Protein AF-A0A945IVE0-F1 (afdb_monomer_lite)

Secondary structure (DSSP, 8-state):
-PPPPPPP--EEEEEESS-S-HHHHHHHHHHHHH---SEEEEEE--TT--S---HHHH-TT-SEEEE-----HHHHHHHHHHHHTTT--

Structure (mmCIF, N/CA/C/O backbone):
data_AF-A0A945IVE0-F1
#
_entry.id   AF-A0A945IVE0-F1
#
loop_
_atom_site.group_PDB
_atom_site.id
_atom_site.type_symbol
_atom_site.label_atom_id
_atom_site.label_alt_id
_atom_site.label_comp_id
_atom_site.label_asym_id
_atom_site.label_entity_id
_atom_site.label_seq_id
_atom_site.pdbx_PDB_ins_code
_atom_site.Cartn_x
_atom_site.Cartn_y
_atom_site.Cartn_z
_atom_site.occupancy
_atom_site.B_iso_or_equiv
_atom_site.auth_seq_id
_atom_site.auth_comp_id
_atom_site.auth_asym_id
_atom_site.auth_atom_id
_atom_site.pdbx_PDB_model_num
ATOM 1 N N . MET A 1 1 ? -25.126 5.414 29.982 1.00 48.69 1 MET A N 1
ATOM 2 C CA . MET A 1 1 ? -23.926 4.636 29.614 1.00 48.69 1 MET A CA 1
ATOM 3 C C . MET A 1 1 ? -23.110 5.532 28.703 1.00 48.69 1 MET A C 1
ATOM 5 O O . MET A 1 1 ? -23.651 5.941 27.685 1.00 48.69 1 MET A O 1
ATOM 9 N N . SER A 1 2 ? -21.907 5.943 29.103 1.00 56.03 2 SER A N 1
ATOM 10 C CA . SER A 1 2 ? -21.019 6.679 28.191 1.00 56.03 2 SER A CA 1
ATOM 11 C C . SER A 1 2 ? -20.468 5.707 27.145 1.00 56.03 2 SER A C 1
ATOM 13 O O . SER A 1 2 ? -20.196 4.561 27.513 1.00 56.03 2 SER A O 1
ATOM 15 N N . PRO A 1 3 ? -20.318 6.112 25.873 1.00 57.22 3 PRO A N 1
ATOM 16 C CA . PRO A 1 3 ? -19.615 5.292 24.895 1.00 57.22 3 PRO A CA 1
ATOM 17 C C . PRO A 1 3 ? -18.178 5.057 25.385 1.00 57.22 3 PRO A C 1
ATOM 19 O O . PRO A 1 3 ? -17.554 5.965 25.939 1.00 57.22 3 PRO A O 1
ATOM 22 N N . GLY A 1 4 ? -17.686 3.822 25.247 1.00 63.59 4 GLY A N 1
ATOM 23 C CA . GLY A 1 4 ? -16.278 3.502 25.493 1.00 63.59 4 GLY A CA 1
ATOM 24 C C . GLY A 1 4 ? -15.361 4.285 24.543 1.00 63.59 4 GLY A C 1
ATOM 25 O O . GLY A 1 4 ? -15.856 4.864 23.571 1.00 63.59 4 GLY A O 1
ATOM 26 N N . PRO A 1 5 ? -14.044 4.348 24.812 1.00 66.94 5 PRO A N 1
ATOM 27 C CA . PRO A 1 5 ? -13.111 4.937 23.858 1.00 66.94 5 PRO A CA 1
ATOM 28 C C . PRO A 1 5 ? -13.273 4.232 22.506 1.00 66.94 5 PRO A C 1
ATOM 30 O O . PRO A 1 5 ? -13.382 3.008 22.469 1.00 66.94 5 PRO A O 1
ATOM 33 N N . ALA A 1 6 ? -13.350 5.008 21.423 1.00 70.69 6 ALA A N 1
ATOM 34 C CA . ALA A 1 6 ? -13.395 4.454 20.075 1.00 70.69 6 ALA A CA 1
ATOM 35 C C . ALA A 1 6 ? -12.162 3.570 19.845 1.00 70.69 6 ALA A C 1
ATOM 37 O O . ALA A 1 6 ? -11.075 3.900 20.332 1.00 70.69 6 ALA A O 1
ATOM 38 N N . ASP A 1 7 ? -12.337 2.459 19.127 1.00 74.25 7 ASP A N 1
ATOM 39 C CA . ASP A 1 7 ? -11.218 1.589 18.775 1.00 74.25 7 ASP A CA 1
ATOM 40 C C . ASP A 1 7 ? -10.135 2.402 18.042 1.00 74.25 7 ASP A C 1
ATOM 42 O O . ASP A 1 7 ? -10.463 3.267 17.220 1.00 74.25 7 ASP A O 1
ATOM 46 N N . PRO A 1 8 ? -8.843 2.187 18.352 1.00 79.75 8 PRO A N 1
ATOM 47 C CA . PRO A 1 8 ? -7.768 2.930 17.714 1.00 79.75 8 PRO A CA 1
ATOM 48 C C . PRO A 1 8 ? -7.752 2.652 16.208 1.00 79.75 8 PRO A C 1
ATOM 50 O O . PRO A 1 8 ? -7.750 1.498 15.783 1.00 79.75 8 PRO A O 1
ATOM 53 N N . ILE A 1 9 ? -7.696 3.714 15.401 1.00 87.44 9 ILE A N 1
ATOM 54 C CA . ILE A 1 9 ? -7.542 3.595 13.949 1.00 87.44 9 ILE A CA 1
ATOM 55 C C . ILE A 1 9 ? -6.090 3.217 13.653 1.00 87.44 9 ILE A C 1
ATOM 57 O O . ILE A 1 9 ? -5.169 3.993 13.920 1.00 87.44 9 ILE A O 1
ATOM 61 N N . VAL A 1 10 ? -5.888 2.028 13.089 1.00 90.56 10 VAL A N 1
ATOM 62 C CA . VAL A 1 10 ? -4.572 1.534 12.667 1.00 90.56 10 VAL A CA 1
ATOM 63 C C . VAL A 1 10 ? -4.578 1.387 11.151 1.00 90.56 10 VAL A C 1
ATOM 65 O O . VAL A 1 10 ? -5.358 0.615 10.606 1.00 90.56 10 VAL A O 1
ATOM 68 N N . VAL A 1 11 ? -3.707 2.116 10.454 1.00 92.88 11 VAL A N 1
ATOM 69 C CA . VAL A 1 11 ? -3.567 2.024 8.992 1.00 92.88 11 VAL A CA 1
ATOM 70 C C . VAL A 1 11 ? -2.253 1.332 8.655 1.00 92.88 11 VAL A C 1
ATOM 72 O O . VAL A 1 11 ? -1.190 1.768 9.099 1.00 92.88 11 VAL A O 1
ATOM 75 N N . ALA A 1 12 ? -2.315 0.267 7.860 1.00 93.44 12 ALA A N 1
ATOM 76 C CA . ALA A 1 12 ? -1.132 -0.395 7.328 1.00 93.44 12 ALA A CA 1
ATOM 77 C C . ALA A 1 12 ? -0.703 0.261 6.012 1.00 93.44 12 ALA A C 1
ATOM 79 O O . ALA A 1 12 ? -1.512 0.439 5.105 1.00 93.44 12 ALA A O 1
ATOM 80 N N . VAL A 1 13 ? 0.587 0.579 5.896 1.00 94.25 13 VAL A N 1
ATOM 81 C CA . VAL A 1 13 ? 1.202 1.086 4.663 1.00 94.25 13 VAL A CA 1
ATOM 82 C C . VAL A 1 13 ? 2.221 0.061 4.178 1.00 94.25 13 VAL A C 1
ATOM 84 O O . VAL A 1 13 ? 3.212 -0.201 4.859 1.00 94.25 13 VAL A O 1
ATOM 87 N N . VAL A 1 14 ? 1.996 -0.500 2.994 1.00 93.00 14 VAL A N 1
ATOM 88 C CA . VAL A 1 14 ? 2.884 -1.483 2.361 1.00 93.00 14 VAL A CA 1
ATOM 89 C C . VAL A 1 14 ? 3.522 -0.853 1.133 1.00 93.00 14 VAL A C 1
ATOM 91 O O . VAL A 1 14 ? 2.826 -0.377 0.245 1.00 93.00 14 VAL A O 1
ATOM 94 N N . VAL A 1 15 ? 4.852 -0.860 1.061 1.00 90.50 15 VAL A N 1
ATOM 95 C CA . VAL A 1 15 ? 5.602 -0.308 -0.077 1.00 90.50 15 VAL A CA 1
ATOM 96 C C . VAL A 1 15 ? 6.135 -1.446 -0.941 1.00 90.50 15 VAL A C 1
ATOM 98 O O . VAL A 1 15 ? 6.866 -2.304 -0.446 1.00 90.50 15 VAL A O 1
ATOM 101 N N . THR A 1 16 ? 5.843 -1.423 -2.241 1.00 89.06 16 THR A N 1
ATOM 102 C CA . THR A 1 16 ? 6.442 -2.339 -3.224 1.00 89.06 16 THR A CA 1
ATOM 103 C C . THR A 1 16 ? 7.449 -1.612 -4.113 1.00 89.06 16 THR A C 1
ATOM 105 O O . THR A 1 16 ? 7.288 -0.439 -4.442 1.00 89.06 16 THR A O 1
ATOM 108 N N . HIS A 1 17 ? 8.516 -2.314 -4.492 1.00 84.25 17 HIS A N 1
ATOM 109 C CA . HIS A 1 17 ? 9.543 -1.842 -5.428 1.00 84.25 17 HIS A CA 1
ATOM 110 C C . HIS A 1 17 ? 9.548 -2.638 -6.747 1.00 84.25 17 HIS A C 1
ATOM 112 O O . HIS A 1 17 ? 10.313 -2.309 -7.655 1.00 84.25 17 HIS A O 1
ATOM 118 N N . VAL A 1 18 ? 8.710 -3.680 -6.842 1.00 79.94 18 VAL A N 1
ATOM 119 C CA . VAL A 1 18 ? 8.532 -4.547 -8.017 1.00 79.94 18 VAL A CA 1
ATOM 120 C C . VAL A 1 18 ? 7.039 -4.848 -8.178 1.00 79.94 18 VAL A C 1
ATOM 122 O O . VAL A 1 18 ? 6.578 -5.933 -7.860 1.00 79.94 18 VAL A O 1
ATOM 125 N N . GLY A 1 19 ? 6.292 -3.850 -8.641 1.00 73.50 19 GLY A N 1
ATOM 126 C CA . GLY A 1 19 ? 4.876 -3.838 -9.009 1.00 73.50 19 GLY A CA 1
ATOM 127 C C . GLY A 1 19 ? 3.956 -4.725 -8.171 1.00 73.50 19 GLY A C 1
ATOM 128 O O . GLY A 1 19 ? 4.182 -4.948 -6.983 1.00 73.50 19 GLY A O 1
ATOM 129 N N . HIS A 1 20 ? 2.898 -5.218 -8.821 1.00 75.12 20 HIS A N 1
ATOM 130 C CA . HIS A 1 20 ? 2.095 -6.332 -8.323 1.00 75.12 20 HIS A CA 1
ATOM 131 C C . HIS A 1 20 ? 2.751 -7.665 -8.713 1.00 75.12 20 HIS A C 1
ATOM 133 O O . HIS A 1 20 ? 3.194 -7.834 -9.852 1.00 75.12 20 HIS A O 1
ATOM 139 N N . GLY A 1 21 ? 2.794 -8.605 -7.770 1.00 82.81 21 GLY A N 1
ATOM 140 C CA . GLY A 1 21 ? 3.365 -9.941 -7.917 1.00 82.81 21 GLY A CA 1
ATOM 141 C C . GLY A 1 21 ? 3.084 -10.791 -6.675 1.00 82.81 21 GLY A C 1
ATOM 142 O O . GLY A 1 21 ? 2.566 -10.276 -5.689 1.00 82.81 21 GLY A O 1
ATOM 143 N N . GLU A 1 22 ? 3.459 -12.071 -6.714 1.00 87.81 22 GLU A N 1
ATOM 144 C CA . GLU A 1 22 ? 3.111 -13.081 -5.695 1.00 87.81 22 GLU A CA 1
ATOM 145 C C . GLU A 1 22 ? 3.459 -12.650 -4.260 1.00 87.81 22 GLU A C 1
ATOM 147 O O . GLU A 1 22 ? 2.605 -12.678 -3.384 1.00 87.81 22 GLU A O 1
ATOM 152 N N . MET A 1 23 ? 4.662 -12.112 -4.038 1.00 89.69 23 MET A N 1
ATOM 153 C CA . MET A 1 23 ? 5.084 -11.627 -2.715 1.00 89.69 23 MET A CA 1
ATOM 154 C C . MET A 1 23 ? 4.208 -10.482 -2.182 1.00 89.69 23 MET A C 1
ATOM 156 O O . MET A 1 23 ? 3.980 -10.381 -0.978 1.00 89.69 23 MET A O 1
ATOM 160 N N . LEU A 1 24 ? 3.732 -9.592 -3.062 1.00 89.06 24 LEU A N 1
ATOM 161 C CA . LEU A 1 24 ? 2.828 -8.520 -2.647 1.00 89.06 24 LEU A CA 1
ATOM 162 C C . LEU A 1 24 ? 1.457 -9.099 -2.291 1.00 89.06 24 LEU A C 1
ATOM 164 O O . LEU A 1 24 ? 0.894 -8.709 -1.274 1.00 89.06 24 LEU A O 1
ATOM 168 N N . SER A 1 25 ? 0.954 -10.048 -3.082 1.00 88.75 25 SER A N 1
ATOM 169 C CA . SER A 1 25 ? -0.302 -10.747 -2.798 1.00 88.75 25 SER A CA 1
ATOM 170 C C . SER A 1 25 ? -0.247 -11.488 -1.455 1.00 88.75 25 SER A C 1
ATOM 172 O O . SER A 1 25 ? -1.149 -11.327 -0.636 1.00 88.75 25 SER A O 1
ATOM 174 N N . ASP A 1 26 ? 0.840 -12.212 -1.176 1.00 91.69 26 ASP A N 1
ATOM 175 C CA . ASP A 1 26 ? 1.047 -12.914 0.097 1.00 91.69 26 ASP A CA 1
ATOM 176 C C . ASP A 1 26 ? 1.149 -11.944 1.281 1.00 91.69 26 ASP A C 1
ATOM 178 O O . ASP A 1 26 ? 0.607 -12.195 2.360 1.00 91.69 26 ASP A O 1
ATOM 182 N N . CYS A 1 27 ? 1.821 -10.805 1.087 1.00 92.31 27 CYS A N 1
ATOM 183 C CA . CYS A 1 27 ? 1.916 -9.757 2.099 1.00 92.31 27 CYS A CA 1
ATOM 184 C C . CYS A 1 27 ? 0.540 -9.164 2.426 1.00 92.31 27 CYS A C 1
ATOM 186 O O . CYS A 1 27 ? 0.206 -9.033 3.604 1.00 92.31 27 CYS A O 1
ATOM 188 N N . ILE A 1 28 ? -0.262 -8.850 1.404 1.00 91.62 28 ILE A N 1
ATOM 189 C CA . ILE A 1 28 ? -1.630 -8.344 1.563 1.00 91.62 28 ILE A CA 1
ATOM 190 C C . ILE A 1 28 ? -2.472 -9.360 2.337 1.00 91.62 28 ILE A C 1
ATOM 192 O O . ILE A 1 28 ? -3.065 -9.007 3.355 1.00 91.62 28 ILE A O 1
ATOM 196 N N . ALA A 1 29 ? -2.462 -10.626 1.914 1.00 92.25 29 ALA A N 1
ATOM 197 C CA . ALA A 1 29 ? -3.217 -11.687 2.573 1.00 92.25 29 ALA A CA 1
ATOM 198 C C . ALA A 1 29 ? -2.819 -11.853 4.049 1.00 92.25 29 ALA A C 1
ATOM 200 O O . ALA A 1 29 ? -3.686 -11.926 4.914 1.00 92.25 29 ALA A O 1
ATOM 201 N N . SER A 1 30 ? -1.517 -11.843 4.349 1.00 94.62 30 SER A N 1
ATOM 202 C CA . SER A 1 30 ? -0.992 -11.966 5.715 1.00 94.62 30 SER A CA 1
ATOM 203 C C . SER A 1 30 ? -1.410 -10.803 6.623 1.00 94.62 3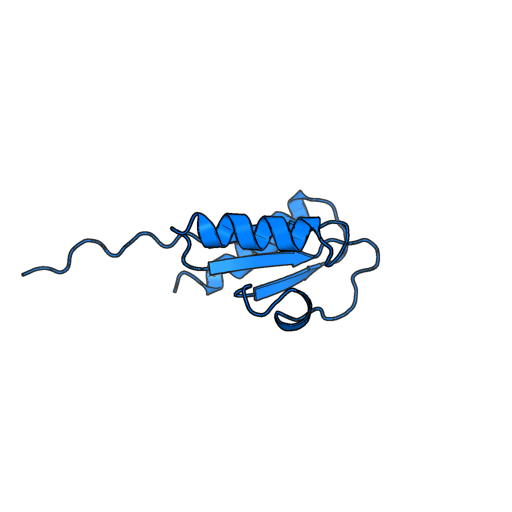0 SER A C 1
ATOM 205 O O . SER A 1 30 ? -1.835 -11.017 7.758 1.00 94.62 30 SER A O 1
ATOM 207 N N . VAL A 1 31 ? -1.341 -9.565 6.121 1.00 93.38 31 VAL A N 1
ATOM 208 C CA . VAL A 1 31 ? -1.755 -8.372 6.878 1.00 93.38 31 VAL A CA 1
ATOM 209 C C . VAL A 1 31 ? -3.258 -8.395 7.169 1.00 93.38 31 VAL A C 1
ATOM 211 O O . VAL A 1 31 ? -3.673 -8.045 8.272 1.00 93.38 31 VAL A O 1
ATOM 214 N N . LEU A 1 32 ? -4.070 -8.822 6.201 1.00 91.00 32 LEU A N 1
ATOM 215 C CA . LEU A 1 32 ? -5.522 -8.906 6.362 1.00 91.00 32 LE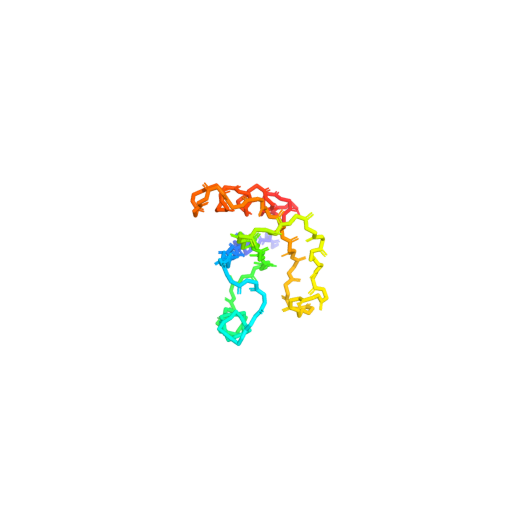U A CA 1
ATOM 216 C C . LEU A 1 32 ? -5.940 -10.042 7.303 1.00 91.00 32 LEU A C 1
ATOM 218 O O . LEU A 1 32 ? -6.824 -9.830 8.131 1.00 91.00 32 LEU A O 1
ATOM 222 N N . ASP A 1 33 ? -5.291 -11.207 7.221 1.00 93.75 33 ASP A N 1
ATOM 223 C CA . ASP A 1 33 ? -5.545 -12.355 8.105 1.00 93.75 33 ASP A CA 1
ATOM 224 C C . ASP A 1 33 ? -5.182 -12.048 9.567 1.00 93.75 33 ASP A C 1
ATOM 226 O O . ASP A 1 33 ? -5.917 -12.404 10.487 1.00 93.75 33 ASP A O 1
ATOM 230 N N . ALA A 1 34 ? -4.094 -11.300 9.791 1.00 92.75 34 ALA A N 1
ATOM 231 C CA . ALA A 1 34 ? -3.726 -10.824 11.124 1.00 92.75 34 ALA A CA 1
ATOM 232 C C . ALA A 1 34 ? -4.780 -9.875 11.732 1.00 92.75 34 ALA A C 1
ATOM 234 O O . ALA A 1 34 ? -4.933 -9.820 12.956 1.00 92.75 34 ALA A O 1
ATOM 235 N N . GLY A 1 35 ? -5.511 -9.141 10.887 1.00 90.19 35 GLY A N 1
ATOM 236 C CA . GLY A 1 35 ? -6.541 -8.193 11.294 1.00 90.19 35 GLY A CA 1
ATOM 237 C C . GLY A 1 35 ? -6.002 -7.006 12.102 1.00 90.19 35 GLY A C 1
ATOM 238 O O . GLY A 1 35 ? -4.812 -6.694 12.105 1.00 90.19 35 GLY A O 1
ATOM 239 N N . GLY A 1 36 ? -6.906 -6.296 12.785 1.00 90.31 36 GLY A N 1
ATOM 240 C CA . GLY A 1 36 ? -6.541 -5.173 13.661 1.00 90.31 36 GLY A CA 1
ATOM 241 C C . GLY A 1 36 ? -6.134 -3.886 12.936 1.00 90.31 36 GLY A C 1
ATOM 242 O O . GLY A 1 36 ? -5.666 -2.953 13.584 1.00 90.31 36 GLY A O 1
ATOM 243 N N . ILE A 1 37 ? -6.331 -3.824 11.617 1.00 91.25 37 ILE A N 1
ATOM 244 C CA . ILE A 1 37 ? -6.158 -2.617 10.808 1.00 91.25 37 ILE A CA 1
ATOM 245 C C . ILE A 1 37 ? -7.513 -2.122 10.298 1.00 91.25 37 ILE A C 1
ATOM 247 O O . ILE A 1 37 ? -8.401 -2.907 9.977 1.00 91.25 37 ILE A O 1
ATOM 251 N N . SER A 1 38 ? -7.670 -0.807 10.224 1.00 90.88 38 SER A N 1
ATOM 252 C CA . SER A 1 38 ? -8.847 -0.126 9.681 1.00 90.88 38 SER A CA 1
ATOM 253 C C . SER A 1 38 ? -8.728 0.122 8.176 1.00 90.88 38 SER A C 1
ATOM 255 O O . SER A 1 38 ? -9.743 0.260 7.501 1.00 90.88 38 SER A O 1
ATOM 257 N N . ALA A 1 39 ? -7.500 0.202 7.655 1.00 91.38 39 ALA A N 1
ATOM 258 C CA . ALA A 1 39 ? -7.226 0.420 6.239 1.00 91.38 39 ALA A CA 1
ATOM 259 C C . ALA A 1 39 ? -5.859 -0.148 5.835 1.00 91.38 39 ALA A C 1
ATOM 261 O O . ALA A 1 39 ? -4.923 -0.183 6.641 1.00 91.38 39 ALA A O 1
ATOM 262 N N . LEU A 1 40 ? -5.751 -0.544 4.566 1.00 93.69 40 LEU A N 1
ATOM 263 C CA . LEU A 1 40 ? -4.527 -1.015 3.925 1.00 93.69 40 LEU A CA 1
ATOM 264 C C . LEU A 1 40 ? -4.214 -0.140 2.710 1.00 93.69 40 LEU A C 1
ATOM 266 O O . LEU A 1 40 ? -4.982 -0.100 1.750 1.00 93.69 40 LEU A O 1
ATOM 270 N N . ILE A 1 41 ? -3.070 0.534 2.740 1.00 94.25 41 ILE A N 1
ATOM 271 C CA . ILE A 1 41 ? -2.587 1.389 1.655 1.00 94.25 41 ILE A CA 1
ATOM 272 C C . ILE A 1 41 ? -1.374 0.733 1.018 1.00 94.25 41 ILE A C 1
ATOM 274 O O . ILE A 1 41 ? -0.377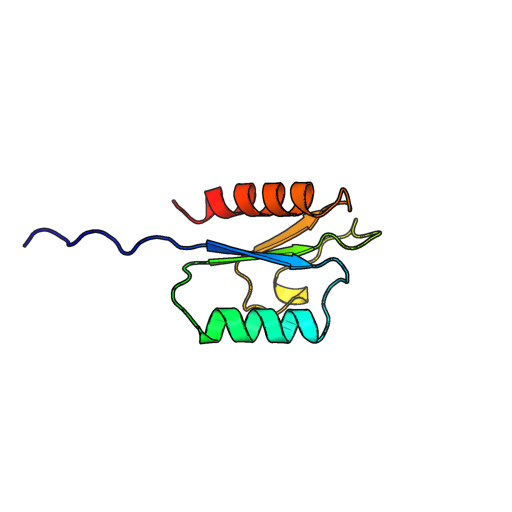 0.460 1.690 1.00 94.25 41 ILE A O 1
ATOM 278 N N . ILE A 1 42 ? -1.438 0.525 -0.293 1.00 93.75 42 ILE A N 1
ATOM 279 C CA . ILE A 1 42 ? -0.313 0.015 -1.069 1.00 93.75 42 ILE A CA 1
ATOM 280 C C . ILE A 1 42 ? 0.360 1.175 -1.791 1.00 93.75 42 ILE A C 1
ATOM 282 O O . ILE A 1 42 ? -0.272 1.880 -2.571 1.00 93.75 42 ILE A O 1
ATOM 286 N N . VAL A 1 43 ? 1.656 1.356 -1.570 1.00 93.50 43 VAL A N 1
ATOM 287 C CA . VAL A 1 43 ? 2.472 2.330 -2.291 1.00 93.50 43 VAL A CA 1
ATOM 288 C C . VAL A 1 43 ? 3.334 1.598 -3.309 1.00 93.50 43 VAL A C 1
ATOM 290 O O . VAL A 1 43 ? 4.281 0.894 -2.951 1.00 93.50 43 VAL A O 1
ATOM 293 N N . ASP A 1 44 ? 3.029 1.778 -4.589 1.00 91.94 44 ASP A N 1
ATOM 294 C CA . ASP A 1 44 ? 3.865 1.279 -5.670 1.00 91.94 44 ASP A CA 1
ATOM 295 C C . ASP A 1 44 ? 4.976 2.277 -6.002 1.00 91.94 44 ASP A C 1
ATOM 297 O O . ASP A 1 44 ? 4.745 3.317 -6.616 1.00 91.94 44 ASP A O 1
ATOM 301 N N . ASN A 1 45 ? 6.195 1.916 -5.610 1.00 92.19 45 ASN A N 1
ATOM 302 C CA . ASN A 1 45 ? 7.429 2.662 -5.823 1.00 92.19 45 ASN A CA 1
ATOM 303 C C . ASN A 1 45 ? 8.332 1.972 -6.868 1.00 92.19 45 ASN A C 1
ATOM 305 O O . ASN A 1 45 ? 9.563 2.018 -6.792 1.00 92.19 45 ASN A O 1
ATOM 309 N N . SER A 1 46 ? 7.744 1.265 -7.832 1.00 89.19 46 SER A N 1
ATOM 310 C CA . SER A 1 46 ? 8.507 0.538 -8.852 1.00 89.19 46 SER A CA 1
ATOM 311 C C . SER A 1 46 ? 9.210 1.466 -9.846 1.00 89.19 46 SER A C 1
ATOM 313 O O . SER A 1 46 ? 8.661 2.504 -10.223 1.00 89.19 46 SER A O 1
ATOM 315 N N . PRO A 1 47 ? 10.412 1.110 -10.337 1.00 83.81 47 PRO A N 1
ATOM 316 C CA . PRO A 1 47 ? 11.060 1.853 -11.415 1.00 83.81 47 PRO A CA 1
ATOM 317 C C . PRO A 1 47 ? 10.151 1.970 -12.645 1.00 83.81 47 PRO A C 1
ATOM 319 O O . PRO A 1 47 ? 9.593 0.976 -13.105 1.00 83.81 47 PRO A O 1
ATOM 322 N N . GLY A 1 48 ? 10.001 3.182 -13.183 1.00 74.56 48 GLY A N 1
ATOM 323 C CA . GLY A 1 48 ? 9.126 3.434 -14.333 1.00 74.56 48 GLY A CA 1
ATOM 324 C C . GLY A 1 48 ? 7.626 3.402 -14.016 1.00 74.56 48 GLY A C 1
ATOM 325 O O . GLY A 1 48 ? 6.825 3.448 -14.948 1.00 74.56 48 GLY A O 1
ATOM 326 N N . SER A 1 49 ? 7.227 3.351 -12.738 1.00 67.44 49 SER A N 1
ATOM 327 C CA . SER A 1 49 ? 5.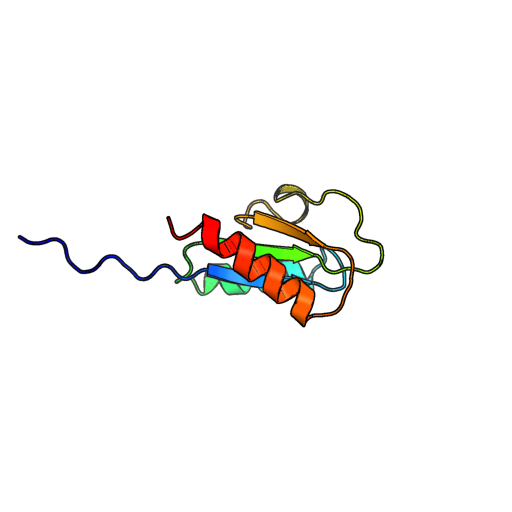824 3.512 -12.349 1.00 67.44 49 SER A CA 1
ATOM 328 C C . SER A 1 49 ? 5.411 4.978 -12.507 1.00 67.44 49 SER A C 1
ATOM 330 O O . SER A 1 49 ? 5.622 5.818 -11.638 1.00 67.44 49 SER A O 1
ATOM 332 N N . VAL A 1 50 ? 4.902 5.305 -13.694 1.00 57.44 50 VAL A N 1
ATOM 333 C CA . VAL A 1 50 ? 4.335 6.618 -14.061 1.00 57.44 50 VAL A CA 1
ATOM 334 C C . VAL A 1 50 ? 2.868 6.503 -14.491 1.00 57.44 50 VAL A C 1
ATOM 336 O O . VAL A 1 50 ? 2.267 7.483 -14.922 1.00 57.44 50 VAL A O 1
ATOM 339 N N . ALA A 1 51 ? 2.277 5.310 -14.366 1.00 59.84 51 ALA A N 1
ATOM 340 C CA . ALA A 1 51 ? 0.932 4.998 -14.827 1.00 59.84 51 ALA A CA 1
ATOM 341 C C . ALA A 1 51 ? 0.062 4.434 -13.696 1.00 59.84 51 ALA A C 1
ATOM 343 O O . ALA A 1 51 ? 0.526 3.709 -12.820 1.00 59.84 51 ALA A O 1
ATOM 344 N N . ILE A 1 52 ? -1.210 4.818 -13.755 1.00 63.41 52 ILE A N 1
ATOM 345 C CA . ILE A 1 52 ? -2.275 4.617 -12.774 1.00 63.41 52 ILE A CA 1
ATOM 346 C C . ILE A 1 52 ? -2.447 3.117 -12.496 1.00 63.41 52 ILE A C 1
ATOM 348 O O . ILE A 1 52 ? -3.041 2.415 -13.309 1.00 63.41 52 ILE A O 1
ATOM 352 N N . ARG A 1 53 ? -1.941 2.624 -11.360 1.00 72.75 53 ARG A N 1
ATOM 353 C CA . ARG A 1 53 ? -2.478 1.404 -10.749 1.00 72.75 53 ARG A CA 1
ATOM 354 C C . ARG A 1 53 ? -3.613 1.798 -9.831 1.00 72.75 53 ARG A C 1
ATOM 356 O O . ARG A 1 53 ? -3.502 2.733 -9.044 1.00 72.75 53 ARG A O 1
ATOM 363 N N . THR A 1 54 ? -4.699 1.069 -9.964 1.00 75.62 54 THR A N 1
ATOM 364 C CA . THR A 1 54 ? -5.888 1.165 -9.139 1.00 75.62 54 THR A CA 1
ATOM 365 C C . THR A 1 54 ? -5.888 0.042 -8.114 1.00 75.62 54 THR A C 1
ATOM 367 O O . THR A 1 54 ? -5.146 -0.930 -8.233 1.00 75.62 54 THR A O 1
ATOM 370 N N . VAL A 1 55 ? -6.775 0.141 -7.129 1.00 76.19 55 VAL A N 1
ATOM 371 C CA . VAL A 1 55 ? -7.068 -0.956 -6.198 1.00 76.19 55 VAL A CA 1
ATOM 372 C C . VAL A 1 55 ? -7.386 -2.262 -6.946 1.00 76.19 55 VAL A C 1
ATOM 374 O O . VAL A 1 55 ? -6.875 -3.316 -6.583 1.00 76.19 55 VAL A O 1
ATOM 377 N N . ALA A 1 56 ? -8.119 -2.198 -8.062 1.00 74.56 56 ALA A N 1
ATOM 378 C CA . ALA A 1 56 ? -8.451 -3.383 -8.854 1.00 74.56 56 ALA A CA 1
ATOM 379 C C . ALA A 1 56 ? -7.216 -4.092 -9.446 1.00 74.56 56 ALA A C 1
ATOM 381 O O . ALA A 1 56 ? -7.243 -5.308 -9.624 1.00 74.56 56 ALA A O 1
ATOM 382 N N . ASP A 1 57 ? -6.126 -3.362 -9.706 1.00 74.31 57 ASP A N 1
ATOM 383 C CA . ASP A 1 57 ? -4.884 -3.918 -10.262 1.00 74.31 57 ASP A CA 1
ATOM 384 C C . ASP A 1 57 ? -4.029 -4.654 -9.219 1.00 74.31 57 ASP A C 1
ATOM 386 O O . ASP A 1 57 ? -3.122 -5.404 -9.582 1.00 74.31 57 ASP A O 1
ATOM 390 N N . VAL A 1 58 ? -4.289 -4.417 -7.929 1.00 69.00 58 VAL A N 1
ATOM 391 C CA . VAL A 1 58 ? -3.533 -4.987 -6.799 1.00 69.00 58 VAL A CA 1
ATOM 392 C C . VAL A 1 58 ? -4.364 -6.023 -6.023 1.00 69.00 58 VAL A C 1
ATOM 394 O O . VAL A 1 58 ? -3.847 -6.702 -5.142 1.00 69.00 58 VAL A O 1
ATOM 397 N N . GLY A 1 59 ? -5.640 -6.175 -6.388 1.00 67.12 59 GLY A N 1
ATOM 398 C CA . GLY A 1 59 ? -6.646 -6.910 -5.630 1.00 67.12 59 GLY A CA 1
ATOM 399 C C . GLY A 1 59 ? -7.518 -5.937 -4.838 1.00 67.12 59 GLY A C 1
ATOM 400 O O . GLY A 1 59 ? -7.009 -5.037 -4.170 1.00 67.12 59 GLY A O 1
ATOM 401 N N . ASN A 1 60 ? -8.843 -6.118 -4.901 1.00 74.25 60 ASN A N 1
ATOM 402 C CA . ASN A 1 60 ? -9.845 -5.248 -4.254 1.00 74.25 60 ASN A CA 1
ATOM 403 C C . ASN A 1 60 ? -9.773 -5.224 -2.712 1.00 74.25 60 ASN A C 1
ATOM 405 O O . ASN A 1 60 ? -10.660 -4.680 -2.059 1.00 74.25 60 ASN A O 1
ATOM 409 N N . ASP A 1 61 ? -8.733 -5.823 -2.144 1.00 81.19 61 ASP A N 1
ATOM 410 C CA . ASP A 1 61 ? -8.473 -5.934 -0.720 1.00 81.19 61 ASP A CA 1
ATOM 411 C C . ASP A 1 61 ? -7.667 -4.741 -0.171 1.00 81.19 61 ASP A C 1
ATOM 413 O O . ASP A 1 61 ? -7.628 -4.514 1.039 1.00 81.19 61 ASP A O 1
ATOM 417 N N . ALA A 1 62 ? -7.040 -3.944 -1.045 1.00 82.25 62 ALA A N 1
ATOM 418 C CA . ALA A 1 62 ? -6.442 -2.668 -0.663 1.00 82.25 62 ALA A CA 1
ATOM 419 C C . ALA A 1 62 ? -7.513 -1.573 -0.534 1.00 82.25 62 ALA A C 1
ATOM 421 O O . ALA A 1 62 ? -8.391 -1.434 -1.382 1.00 82.25 62 ALA A O 1
ATOM 422 N N . THR A 1 63 ? -7.404 -0.732 0.494 1.00 87.44 63 THR A N 1
ATOM 423 C CA . THR A 1 63 ? -8.237 0.471 0.638 1.00 87.44 63 THR A CA 1
ATOM 424 C C . THR A 1 63 ? -7.843 1.532 -0.386 1.00 87.44 63 THR A C 1
ATOM 426 O O . THR A 1 63 ? -8.701 2.182 -0.978 1.00 87.44 63 THR A O 1
ATOM 429 N N . GLU A 1 64 ? -6.539 1.696 -0.610 1.00 90.56 64 GLU A N 1
ATOM 430 C CA . GLU A 1 64 ? -5.993 2.670 -1.549 1.00 90.56 64 GLU A CA 1
ATOM 431 C C . GLU A 1 64 ? -4.693 2.152 -2.171 1.00 90.56 64 GLU A C 1
ATOM 433 O O . GLU A 1 64 ? -3.923 1.421 -1.541 1.00 90.56 64 GLU A O 1
ATOM 438 N N . VAL A 1 65 ? -4.440 2.562 -3.414 1.00 90.94 65 VAL A N 1
ATOM 439 C CA . VAL A 1 65 ? -3.174 2.332 -4.110 1.00 90.94 65 VAL A CA 1
ATOM 440 C C . VAL A 1 65 ? -2.600 3.678 -4.530 1.00 90.94 65 VAL A C 1
ATOM 442 O O . VAL A 1 65 ? -3.228 4.425 -5.278 1.00 90.94 65 VAL A O 1
ATOM 445 N N . VAL A 1 66 ? -1.389 3.968 -4.066 1.00 91.62 66 VAL A N 1
ATOM 446 C CA . VAL A 1 66 ? -0.641 5.185 -4.377 1.00 91.62 66 VAL A CA 1
ATOM 447 C C . VAL A 1 66 ? 0.531 4.808 -5.271 1.00 91.62 66 VAL A C 1
ATOM 449 O O . VAL A 1 66 ? 1.436 4.090 -4.853 1.00 91.62 66 VAL A O 1
ATOM 452 N N . VAL A 1 67 ? 0.542 5.299 -6.507 1.00 90.94 67 VAL A N 1
ATOM 453 C CA . VAL A 1 67 ? 1.685 5.118 -7.410 1.00 90.94 67 VAL A CA 1
ATOM 454 C C . VAL A 1 67 ? 2.592 6.335 -7.329 1.00 90.94 67 VAL A C 1
ATOM 456 O O . VAL A 1 67 ? 2.135 7.464 -7.511 1.00 90.94 67 VAL A O 1
ATOM 459 N N . VAL A 1 68 ? 3.879 6.111 -7.073 1.00 90.69 68 VAL A N 1
ATOM 460 C CA . VAL A 1 68 ? 4.879 7.176 -6.969 1.00 90.69 68 VAL A CA 1
ATOM 461 C C . VAL A 1 68 ? 6.075 6.909 -7.873 1.00 90.69 68 VAL A C 1
ATOM 463 O O . VAL A 1 68 ? 6.472 5.769 -8.110 1.00 90.69 68 VAL A O 1
ATOM 466 N N . GLU A 1 69 ? 6.700 7.989 -8.342 1.00 89.81 69 GLU A N 1
ATOM 467 C CA . GLU A 1 69 ? 8.022 7.900 -8.955 1.00 89.81 69 GLU A CA 1
ATOM 468 C C . GLU A 1 69 ? 9.026 7.349 -7.933 1.00 89.81 69 GLU A C 1
ATOM 470 O O . GLU A 1 69 ? 9.059 7.797 -6.783 1.00 89.81 69 GLU A O 1
ATOM 475 N N . ASN A 1 70 ? 9.887 6.421 -8.364 1.00 89.81 70 ASN A N 1
ATOM 476 C CA . ASN A 1 70 ? 10.871 5.818 -7.475 1.00 89.81 70 ASN A CA 1
ATOM 477 C C . ASN A 1 70 ? 11.944 6.822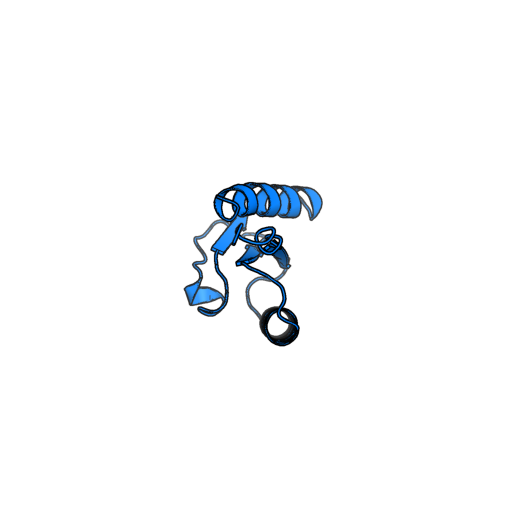 -7.025 1.00 89.81 70 ASN A C 1
ATOM 479 O O . ASN A 1 70 ? 12.940 7.050 -7.711 1.00 89.81 70 ASN A O 1
ATOM 483 N N . ARG A 1 71 ? 11.747 7.377 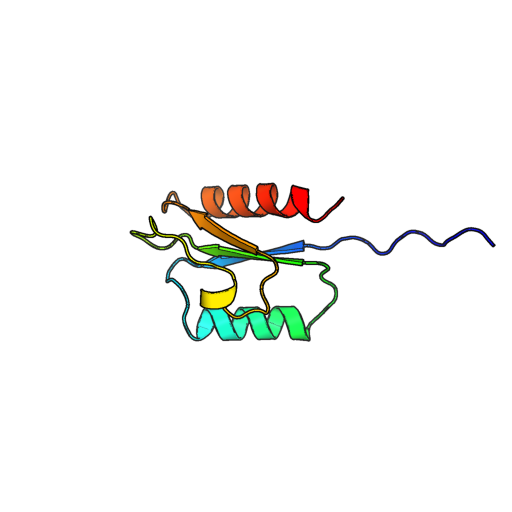-5.826 1.00 91.31 71 ARG A N 1
ATOM 484 C CA . ARG A 1 71 ? 12.683 8.281 -5.131 1.00 91.31 71 ARG A CA 1
ATOM 485 C C . ARG A 1 71 ? 13.244 7.654 -3.850 1.00 91.31 71 ARG A C 1
ATOM 487 O O . ARG A 1 71 ? 13.683 8.356 -2.941 1.00 91.31 71 ARG A O 1
ATOM 494 N N . GLY A 1 72 ? 13.224 6.323 -3.785 1.00 91.06 72 GLY A N 1
ATOM 495 C CA . GLY A 1 72 ? 13.634 5.536 -2.626 1.00 91.06 72 GLY A CA 1
ATOM 496 C C . GLY A 1 72 ? 12.529 5.322 -1.586 1.00 91.06 72 GLY A C 1
ATOM 497 O O . GLY A 1 72 ? 11.484 5.971 -1.589 1.00 91.06 72 GLY A O 1
ATOM 498 N N . PHE A 1 73 ? 12.789 4.396 -0.659 1.00 91.31 73 PHE A N 1
ATOM 499 C CA . PHE A 1 73 ? 11.807 3.904 0.314 1.00 91.31 73 PHE A CA 1
ATOM 500 C C . PHE A 1 73 ? 11.205 5.006 1.199 1.00 91.31 73 PHE A C 1
ATOM 502 O O . PHE A 1 73 ? 9.995 5.041 1.395 1.00 91.31 73 PHE A O 1
ATOM 509 N N . GLY A 1 74 ? 12.021 5.941 1.696 1.00 94.44 74 GLY A N 1
ATOM 510 C CA . GLY A 1 74 ? 11.535 7.010 2.576 1.00 94.44 74 GLY A CA 1
ATOM 511 C C . GLY A 1 74 ? 10.515 7.932 1.901 1.00 94.44 74 GLY A C 1
ATOM 512 O O . GLY A 1 74 ? 9.531 8.323 2.523 1.00 94.44 74 GLY A O 1
ATOM 513 N N . ALA A 1 75 ? 10.706 8.236 0.613 1.00 93.69 75 ALA A N 1
ATOM 514 C CA . ALA A 1 75 ? 9.750 9.034 -0.149 1.00 93.69 75 ALA A CA 1
ATOM 515 C C . ALA A 1 75 ? 8.414 8.293 -0.325 1.00 93.69 75 ALA A C 1
ATOM 517 O O . ALA A 1 75 ? 7.355 8.892 -0.145 1.00 93.69 75 ALA A O 1
ATOM 518 N N . ALA A 1 76 ? 8.468 6.987 -0.601 1.00 93.62 76 ALA A N 1
ATOM 519 C CA . ALA A 1 76 ? 7.286 6.141 -0.730 1.00 93.62 76 ALA A CA 1
ATOM 520 C C . ALA A 1 76 ? 6.508 6.013 0.590 1.00 93.62 76 ALA A C 1
ATOM 522 O O . ALA A 1 76 ? 5.291 6.182 0.611 1.00 93.62 76 ALA A O 1
ATOM 523 N N . VAL A 1 77 ? 7.203 5.798 1.711 1.00 95.12 77 VAL A N 1
ATOM 524 C CA . VAL A 1 77 ? 6.575 5.761 3.042 1.00 95.12 77 VAL A CA 1
ATOM 525 C C . VAL A 1 77 ? 5.888 7.085 3.364 1.00 95.12 77 VAL A C 1
ATOM 527 O O . VAL A 1 77 ? 4.747 7.079 3.815 1.00 95.12 77 VAL A O 1
ATOM 530 N N . ASN A 1 78 ? 6.536 8.221 3.090 1.00 96.12 78 ASN A N 1
ATOM 531 C CA . ASN A 1 78 ? 5.931 9.532 3.325 1.00 96.12 78 ASN A CA 1
ATOM 532 C C . ASN A 1 78 ? 4.643 9.727 2.514 1.00 96.12 78 ASN A C 1
ATOM 534 O O . ASN A 1 78 ? 3.676 10.268 3.047 1.00 96.12 78 ASN A O 1
ATOM 538 N N . ALA A 1 79 ? 4.606 9.262 1.262 1.00 93.94 79 ALA A N 1
ATOM 539 C CA . ALA A 1 79 ? 3.394 9.301 0.446 1.00 93.94 79 ALA A CA 1
ATOM 540 C C . ALA A 1 79 ? 2.274 8.435 1.050 1.00 93.94 79 ALA A C 1
ATOM 542 O O . ALA A 1 79 ? 1.138 8.889 1.160 1.00 93.94 79 ALA A O 1
ATOM 543 N N . GLY A 1 80 ? 2.601 7.228 1.520 1.00 94.62 80 GLY A N 1
ATOM 544 C CA . GLY A 1 80 ? 1.636 6.357 2.194 1.00 94.62 80 GLY A CA 1
ATOM 545 C C . GLY A 1 80 ? 1.110 6.930 3.515 1.00 94.62 80 GLY A C 1
ATOM 546 O O . GLY A 1 80 ? -0.086 6.862 3.775 1.00 94.62 80 GLY A O 1
ATOM 547 N N . ILE A 1 81 ? 1.968 7.559 4.327 1.00 94.31 81 ILE A N 1
ATOM 548 C CA . ILE A 1 81 ? 1.558 8.249 5.565 1.00 94.31 81 ILE A CA 1
ATOM 549 C C . ILE A 1 81 ? 0.615 9.417 5.255 1.00 94.31 81 ILE A C 1
ATOM 551 O O . ILE A 1 81 ? -0.366 9.622 5.968 1.00 94.31 81 ILE A O 1
ATOM 555 N N . GLN A 1 82 ? 0.892 10.184 4.198 1.00 94.00 82 GLN A N 1
ATOM 556 C CA . GLN A 1 82 ? 0.010 11.271 3.774 1.00 94.00 82 GLN A CA 1
ATOM 557 C C . GLN A 1 82 ? -1.363 10.744 3.343 1.00 94.00 82 GLN A C 1
ATOM 559 O O . GLN A 1 82 ? -2.373 11.300 3.766 1.00 94.00 82 GLN A O 1
ATOM 564 N N . ALA A 1 83 ? -1.404 9.652 2.574 1.00 91.44 83 ALA A N 1
ATOM 565 C CA . ALA A 1 83 ? -2.653 9.003 2.181 1.00 91.44 83 ALA A CA 1
ATOM 566 C C . ALA A 1 83 ? -3.434 8.468 3.397 1.00 91.44 83 ALA A C 1
ATOM 568 O O . ALA A 1 83 ? -4.635 8.702 3.513 1.00 91.44 83 ALA A O 1
ATOM 569 N N . ALA A 1 84 ? -2.744 7.867 4.374 1.00 90.75 84 ALA A N 1
ATOM 570 C CA . ALA A 1 84 ? -3.352 7.372 5.613 1.00 90.75 84 ALA A CA 1
ATOM 571 C C . ALA A 1 84 ? -4.056 8.468 6.428 1.00 90.75 84 ALA A C 1
ATOM 573 O O . ALA A 1 84 ? -5.042 8.189 7.111 1.00 90.75 84 ALA A O 1
ATOM 574 N N . GLY A 1 85 ? -3.594 9.719 6.328 1.00 84.50 85 GLY A N 1
ATOM 575 C CA . GLY A 1 85 ? -4.250 10.870 6.949 1.00 84.50 85 GLY A CA 1
ATOM 576 C C . GLY A 1 85 ? -5.698 11.083 6.486 1.00 84.50 85 GLY A C 1
ATOM 577 O O . GLY A 1 85 ? -6.482 11.666 7.230 1.00 84.50 85 GLY A O 1
ATOM 578 N N . HIS A 1 86 ? -6.079 10.576 5.308 1.00 76.25 86 HIS A N 1
ATOM 579 C CA . HIS A 1 86 ? -7.455 10.624 4.803 1.00 76.25 86 HIS A CA 1
ATOM 580 C C . HIS A 1 86 ? -8.347 9.491 5.332 1.00 76.25 86 HIS A C 1
ATOM 582 O O . HIS A 1 86 ? -9.565 9.588 5.228 1.00 76.25 86 HIS A O 1
ATOM 588 N N . CYS A 1 87 ? -7.771 8.421 5.888 1.00 66.88 87 CYS A N 1
ATOM 589 C CA . CYS A 1 87 ? -8.523 7.283 6.430 1.00 66.88 87 CYS A CA 1
ATOM 590 C C . CYS A 1 87 ? -8.878 7.447 7.917 1.00 66.88 87 CYS A C 1
ATOM 592 O O . CYS A 1 87 ? -9.702 6.698 8.431 1.00 66.88 87 CYS A O 1
ATOM 594 N N . ALA A 1 88 ? -8.236 8.385 8.618 1.00 57.72 88 ALA A N 1
ATOM 595 C CA . ALA A 1 88 ? -8.371 8.585 10.063 1.00 57.72 88 ALA A CA 1
ATOM 596 C C . ALA A 1 88 ? -9.428 9.639 10.466 1.00 57.72 88 ALA A C 1
ATOM 598 O O . ALA A 1 88 ? -9.358 10.173 11.576 1.00 57.72 88 ALA A O 1
ATOM 599 N N . VAL A 1 89 ? -10.372 9.957 9.572 1.00 49.28 89 VAL A N 1
ATOM 600 C CA . VAL A 1 89 ? -11.431 10.973 9.753 1.00 49.28 89 VAL A CA 1
ATOM 601 C C . VAL A 1 89 ? -12.823 10.375 9.876 1.00 49.28 89 VAL A C 1
ATOM 603 O O . VAL A 1 89 ? -13.118 9.395 9.160 1.00 49.28 89 VAL A O 1
#

Foldseek 3Di:
DDDDPDQDAAEAEAEDQAAADDVLVVVLVVDVVVDPHQFYEYEYQYAPQPDDDFCVNNPVSHPTYHYDHNPDDVVSVVVRVVVVVVSRD

Sequence (89 aa):
MSPGPADPIVVAVVVTHVGHGEMLSDCIASVLDAGGISALIIVDNSPGSVAIRTVADVGNDATEVVVVENRGFGAAVNAGIQAAGHCAV

pLDDT: mean 83.72, std 12.04, range [48.69, 96.12]

Radius of gyration: 14.12 Å; chains: 1; bounding box: 38×24×44 Å